Protein AF-A0A2E5XSI2-F1 (afdb_monomer_lite)

Secondary structure (DSSP, 8-state):
--EEEEEETTTTEEEEEEE-SSSEEEEEE-SSEEEEEE---EEE-TTS-EEEEPPPEEEEEETTT--EEEEEEPPTT---EEEEEETTEEEEEETTEEEEEETT-SS--PEEEE-S-EEEEEEEETTEEEEEE-TTSSSEEEEEEEETTS-EEEEEEEEES------

Foldseek 3Di:
DFWDFDADPVVRDGPDIDGHFAAFADWEDQPFWIKTWHQWDFDADPVRDGPFTGWIWIWTAGPPPRDTDDIETDDTPWGKAAWYHDDQKIWTDIQQFIWIDGPPDPYDDTDTQDDDRFDAHWDDDPQWIWTWHQPPQPAFTKIWIAHPNNHTDDIDTGGHPDHDDDD

Radius of gyration: 16.94 Å; chains: 1; bounding box: 46×38×40 Å

pLDDT: mean 95.74, std 2.74, range [80.38, 98.69]

Sequence (167 aa):
GNSISVIDITTNQIVETLTVADNPTNLAFDGSYLWVMSSGNTLYDENWSVIGHTAGALTAINAASFAVEKTFNFIEGEHPSSLIAYAGELYFKNGASIYKQSVDAAALSPLELTSGNYYGQITFYNEHIYATDALDFSQNGLVHKYTVNGDLVDSYQVGIIPGNFAF

Structure (mmCIF, N/CA/C/O backbone):
data_AF-A0A2E5XSI2-F1
#
_entry.id   AF-A0A2E5XSI2-F1
#
loop_
_atom_site.group_PDB
_atom_site.id
_atom_site.type_symbol
_atom_site.label_atom_id
_atom_site.label_alt_id
_atom_site.label_comp_id
_atom_site.label_asym_id
_atom_site.label_entity_id
_atom_site.label_seq_id
_atom_site.pdbx_PDB_ins_code
_atom_site.Cartn_x
_atom_site.Cartn_y
_atom_site.Cartn_z
_atom_site.occupancy
_atom_site.B_iso_or_equiv
_atom_site.auth_seq_id
_atom_site.auth_comp_id
_atom_site.auth_asym_id
_atom_site.auth_atom_id
_atom_site.pdbx_PDB_model_num
ATOM 1 N N . GLY A 1 1 ? 0.776 13.033 10.265 1.00 91.50 1 GLY A N 1
ATOM 2 C CA . GLY A 1 1 ? -0.499 12.731 10.952 1.00 91.50 1 GLY A CA 1
ATOM 3 C C . GLY A 1 1 ? -0.533 11.260 11.300 1.00 91.50 1 GLY A C 1
ATOM 4 O O . GLY A 1 1 ? 0.268 10.525 10.741 1.00 91.50 1 GLY A O 1
ATOM 5 N N . ASN A 1 2 ? -1.405 10.841 12.211 1.00 97.38 2 ASN A N 1
ATOM 6 C CA . ASN A 1 2 ? -1.447 9.469 12.736 1.00 97.38 2 ASN A CA 1
ATOM 7 C C . ASN A 1 2 ? -2.885 9.026 13.068 1.00 97.38 2 ASN A C 1
ATOM 9 O O . ASN A 1 2 ? -3.120 8.305 14.036 1.00 97.38 2 ASN A O 1
ATOM 13 N N . SER A 1 3 ? -3.868 9.508 12.306 1.00 97.50 3 SER A N 1
ATOM 14 C CA . SER A 1 3 ? -5.279 9.256 12.588 1.00 97.50 3 SER A CA 1
ATOM 15 C C . SER A 1 3 ? -6.073 8.861 11.349 1.00 97.50 3 SER A C 1
ATOM 17 O O . SER A 1 3 ? -5.774 9.294 10.237 1.00 97.50 3 SER A O 1
ATOM 19 N N . ILE A 1 4 ? -7.117 8.064 11.575 1.00 97.94 4 ILE A N 1
ATOM 20 C CA . ILE A 1 4 ? -8.171 7.726 10.619 1.00 97.94 4 ILE A CA 1
ATOM 21 C C . ILE A 1 4 ? -9.486 8.280 11.164 1.00 97.94 4 ILE A C 1
ATOM 23 O O . ILE A 1 4 ? -9.836 8.038 12.316 1.00 97.94 4 ILE A O 1
ATOM 27 N N . SER A 1 5 ? -10.209 9.050 10.352 1.00 97.38 5 SER A N 1
ATOM 28 C CA . SER A 1 5 ? -11.523 9.591 10.723 1.00 97.38 5 SER A CA 1
ATOM 29 C C . SER A 1 5 ? -12.635 8.717 10.157 1.00 97.38 5 SER A C 1
ATOM 31 O O . SER A 1 5 ? -12.641 8.426 8.962 1.00 97.38 5 SER A O 1
ATOM 33 N N . VAL A 1 6 ? -13.593 8.344 11.001 1.00 96.69 6 VAL A N 1
ATOM 34 C CA . VAL A 1 6 ? -14.818 7.653 10.591 1.00 96.69 6 VAL A CA 1
ATOM 35 C C . VAL A 1 6 ? -15.912 8.698 10.429 1.00 96.69 6 VAL A C 1
ATOM 37 O O . VAL A 1 6 ? -16.204 9.445 11.363 1.00 96.69 6 VAL A O 1
ATOM 40 N N . ILE A 1 7 ? -16.500 8.769 9.236 1.00 97.31 7 ILE A N 1
ATOM 41 C CA . ILE A 1 7 ? -17.499 9.778 8.874 1.00 97.31 7 ILE A CA 1
ATOM 42 C C . ILE A 1 7 ? -18.837 9.083 8.631 1.00 97.31 7 ILE A C 1
ATOM 44 O O . ILE A 1 7 ? -18.926 8.173 7.808 1.00 97.31 7 ILE A O 1
ATOM 48 N N . ASP A 1 8 ? -19.885 9.540 9.311 1.00 96.81 8 ASP A N 1
ATOM 49 C CA . ASP A 1 8 ? -21.257 9.169 8.969 1.00 96.81 8 ASP A CA 1
ATOM 50 C C . ASP A 1 8 ? -21.690 9.948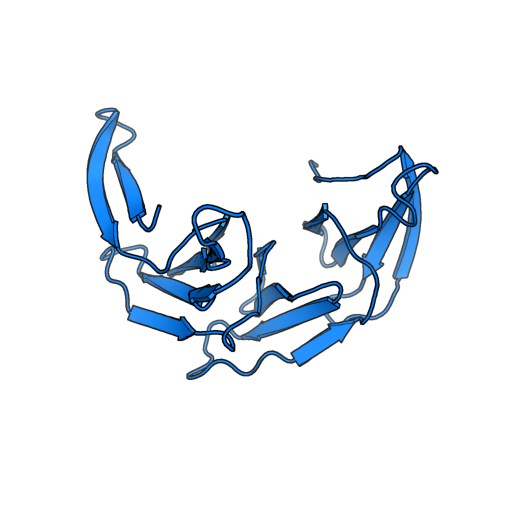 7.723 1.00 96.81 8 ASP A C 1
ATOM 52 O O . ASP A 1 8 ? -21.796 11.173 7.742 1.00 96.81 8 ASP A O 1
ATOM 56 N N . ILE A 1 9 ? -21.959 9.229 6.634 1.00 97.19 9 ILE A N 1
ATOM 57 C CA . ILE A 1 9 ? -22.331 9.805 5.334 1.00 97.19 9 ILE A CA 1
ATOM 58 C C . ILE A 1 9 ? -23.733 10.434 5.310 1.00 97.19 9 ILE A C 1
ATOM 60 O O . ILE A 1 9 ? -24.053 11.187 4.394 1.00 97.19 9 ILE A O 1
ATOM 64 N N . THR A 1 10 ? -24.583 10.132 6.294 1.00 98.06 10 THR A N 1
ATOM 65 C CA . THR A 1 10 ? -25.934 10.703 6.407 1.00 98.06 10 THR A CA 1
ATOM 66 C C . THR A 1 10 ? -25.872 12.097 7.017 1.00 98.06 10 THR A C 1
ATOM 68 O O . THR A 1 10 ? -26.571 13.010 6.577 1.00 98.06 10 THR A O 1
ATOM 71 N N . THR A 1 11 ? -25.030 12.265 8.038 1.00 97.75 11 THR A N 1
ATOM 72 C CA . THR A 1 11 ? -24.890 13.516 8.800 1.00 97.75 11 THR A CA 1
ATOM 73 C C . THR A 1 11 ? -23.665 14.339 8.391 1.00 97.75 11 THR A C 1
ATOM 75 O O . THR A 1 11 ? -23.562 15.515 8.749 1.00 97.75 11 THR A O 1
ATOM 78 N N . ASN A 1 12 ? -22.747 13.748 7.620 1.00 97.12 12 ASN A N 1
ATOM 79 C CA . ASN A 1 12 ? -21.434 14.292 7.268 1.00 97.12 12 ASN A CA 1
ATOM 80 C C . ASN A 1 12 ? -20.613 14.719 8.494 1.00 97.12 12 ASN A C 1
ATOM 82 O O . ASN A 1 12 ? -19.886 15.711 8.445 1.00 97.12 12 ASN A O 1
ATOM 86 N N . GLN A 1 13 ? -20.759 14.001 9.609 1.00 98.12 13 GLN A N 1
ATOM 87 C CA . GLN A 1 13 ? -20.020 14.262 10.842 1.00 98.12 13 GLN A CA 1
ATOM 88 C C . GLN A 1 13 ? -18.997 13.162 11.107 1.00 98.12 13 GLN A C 1
ATOM 90 O O . GLN A 1 13 ? -19.222 11.994 10.787 1.00 98.12 13 GLN A O 1
ATOM 95 N N . ILE A 1 14 ? -17.882 13.544 11.732 1.00 97.69 14 ILE A N 1
ATOM 96 C CA . ILE A 1 14 ? -16.930 12.581 12.281 1.00 97.69 14 ILE A CA 1
ATOM 97 C C . ILE A 1 14 ? -17.585 11.939 13.502 1.00 97.69 14 ILE A C 1
ATOM 99 O O . ILE A 1 14 ? -17.910 12.631 14.467 1.00 97.69 14 ILE A O 1
ATOM 103 N N . VAL A 1 15 ? -17.778 10.626 13.449 1.00 96.75 15 VAL A N 1
ATOM 104 C CA . VAL A 1 15 ? -18.331 9.842 14.562 1.00 96.75 15 VAL A CA 1
ATOM 105 C C . VAL A 1 15 ? -17.238 9.204 15.407 1.00 96.75 15 VAL A C 1
ATOM 107 O O . VAL A 1 15 ? -17.457 8.939 16.584 1.00 96.75 15 VAL A O 1
ATOM 110 N N . GLU A 1 16 ? -16.047 9.012 14.834 1.00 96.75 16 GLU A N 1
ATOM 111 C CA . GLU A 1 16 ? -14.905 8.444 15.538 1.00 96.75 16 GLU A CA 1
ATOM 112 C C . GLU A 1 16 ? -13.577 8.891 14.919 1.00 96.75 16 GLU A C 1
ATOM 114 O O . GLU A 1 16 ? -13.486 9.228 13.736 1.00 96.75 16 GLU A O 1
ATOM 119 N N . THR A 1 17 ? -12.523 8.914 15.729 1.00 97.56 17 THR A N 1
ATOM 120 C CA . THR A 1 17 ? -11.152 9.134 15.270 1.00 97.56 17 THR A CA 1
ATOM 121 C C . THR A 1 17 ? -10.264 8.068 15.885 1.00 97.56 17 THR A C 1
ATOM 123 O O . THR A 1 17 ? -10.130 7.984 17.103 1.00 97.56 17 THR A O 1
ATOM 126 N N . LEU A 1 18 ? -9.666 7.260 15.022 1.00 98.00 18 LEU A N 1
ATOM 127 C CA . LEU A 1 18 ? -8.850 6.110 15.375 1.00 98.00 18 LEU A CA 1
ATOM 128 C C . LEU A 1 18 ? -7.381 6.490 15.253 1.00 98.00 18 LEU A C 1
ATOM 130 O O . LEU A 1 18 ? -6.969 7.053 14.239 1.00 98.00 18 LEU A O 1
ATOM 134 N N . THR A 1 19 ? -6.591 6.177 16.274 1.00 98.19 19 THR A N 1
ATOM 135 C CA . THR A 1 19 ? -5.143 6.406 16.254 1.00 98.19 19 THR A CA 1
ATOM 136 C C . THR A 1 19 ? -4.446 5.231 15.575 1.00 98.19 19 THR A C 1
ATOM 138 O O . THR A 1 19 ? -4.667 4.078 15.940 1.00 98.19 19 THR A O 1
ATOM 141 N N . VAL A 1 20 ? -3.579 5.532 14.613 1.00 98.31 20 VAL A N 1
ATOM 142 C CA . VAL A 1 20 ? -2.743 4.574 13.875 1.00 98.31 20 VAL A CA 1
ATOM 143 C C . VAL A 1 20 ? -1.275 5.006 13.936 1.00 98.31 20 VAL A C 1
ATOM 145 O O . VAL A 1 20 ? -0.940 5.993 14.592 1.00 98.31 20 VAL A O 1
ATOM 148 N N . ALA A 1 21 ? -0.381 4.263 13.282 1.00 98.06 21 ALA A N 1
ATOM 149 C CA . ALA A 1 21 ? 1.017 4.663 13.170 1.00 98.06 21 ALA A CA 1
ATOM 150 C C . ALA A 1 21 ? 1.191 5.902 12.277 1.00 98.06 21 ALA A C 1
ATOM 152 O O . ALA A 1 21 ? 0.317 6.272 11.485 1.00 98.06 21 ALA A O 1
ATOM 153 N N . ASP A 1 22 ? 2.351 6.529 12.402 1.00 98.06 22 ASP A N 1
ATOM 154 C CA . ASP A 1 22 ? 2.692 7.758 11.704 1.00 98.06 22 ASP A CA 1
ATOM 155 C C . ASP A 1 22 ? 2.604 7.644 10.181 1.00 98.06 22 ASP A C 1
ATOM 157 O O . ASP A 1 22 ? 3.078 6.690 9.570 1.00 98.06 22 ASP A O 1
ATOM 161 N N . ASN A 1 23 ? 2.072 8.702 9.573 1.00 97.31 23 ASN A N 1
ATOM 162 C CA . ASN A 1 23 ? 1.980 8.878 8.129 1.00 97.31 23 ASN A CA 1
ATOM 163 C C . ASN A 1 23 ? 1.153 7.774 7.435 1.00 97.31 23 ASN A C 1
ATOM 165 O O . ASN A 1 23 ? 1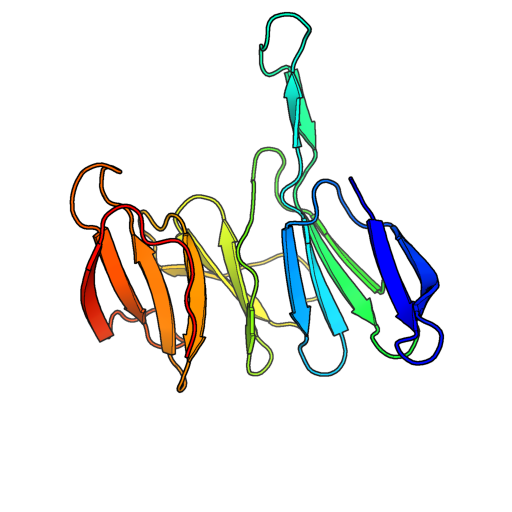.696 7.022 6.624 1.00 97.31 23 ASN A O 1
ATOM 169 N N . PRO A 1 24 ? -0.155 7.643 7.749 1.00 98.00 24 PRO A N 1
ATOM 170 C CA . PRO A 1 24 ? -1.042 6.742 7.020 1.00 98.00 24 PRO A CA 1
ATOM 171 C C . PRO A 1 24 ? -1.158 7.185 5.553 1.00 98.00 24 PRO A C 1
ATOM 173 O O . PRO A 1 24 ? -1.489 8.338 5.274 1.00 98.00 24 PRO A O 1
ATOM 176 N N . THR A 1 25 ? -0.884 6.274 4.619 1.00 95.94 25 THR A N 1
ATOM 177 C CA . THR A 1 25 ? -0.789 6.541 3.172 1.00 95.94 25 THR A CA 1
ATOM 178 C C . THR A 1 25 ? -1.865 5.843 2.350 1.00 95.94 25 THR A C 1
ATOM 180 O O . THR A 1 25 ? -2.343 6.406 1.367 1.00 95.94 25 THR A O 1
ATOM 183 N N . ASN A 1 26 ? -2.267 4.629 2.732 1.00 97.19 26 ASN A N 1
ATOM 184 C CA . ASN A 1 26 ? -3.215 3.823 1.967 1.00 97.19 26 ASN A CA 1
ATOM 185 C C . ASN A 1 26 ? -4.193 3.084 2.883 1.00 97.19 26 ASN A C 1
ATOM 187 O O . ASN A 1 26 ? -3.854 2.699 4.003 1.00 97.19 26 ASN A O 1
ATOM 191 N N . LEU A 1 27 ? -5.393 2.848 2.357 1.00 97.50 27 LEU A N 1
ATOM 192 C CA . LEU A 1 27 ? -6.444 2.057 2.982 1.00 97.50 27 LEU A CA 1
ATOM 193 C C . LEU A 1 27 ? -6.839 0.916 2.046 1.00 97.50 27 LEU A C 1
ATOM 195 O O . LEU A 1 27 ? -6.997 1.140 0.846 1.00 97.50 27 LEU A O 1
ATOM 199 N N . ALA A 1 28 ? -7.045 -0.277 2.592 1.00 97.88 28 ALA A N 1
ATOM 200 C CA . ALA A 1 28 ? -7.571 -1.420 1.858 1.00 97.88 28 ALA A CA 1
ATOM 201 C C . ALA A 1 28 ? -8.585 -2.181 2.711 1.00 97.88 28 ALA A C 1
ATOM 203 O O . ALA A 1 28 ? -8.362 -2.396 3.896 1.00 97.88 28 ALA A O 1
ATOM 204 N N . PHE A 1 29 ? -9.704 -2.592 2.121 1.00 97.62 29 PHE A N 1
ATOM 205 C CA . PHE A 1 29 ? -10.752 -3.328 2.825 1.00 97.62 29 PHE A CA 1
ATOM 206 C C . PHE A 1 29 ? -10.795 -4.771 2.332 1.00 97.62 29 PHE A C 1
ATOM 208 O O . PHE A 1 29 ? -10.915 -5.000 1.131 1.00 97.62 29 PHE A O 1
ATOM 215 N N . ASP A 1 30 ? -10.708 -5.733 3.249 1.00 96.25 30 ASP A N 1
ATOM 216 C CA . ASP A 1 30 ? -10.737 -7.165 2.914 1.00 96.25 30 ASP A CA 1
ATOM 217 C C . ASP A 1 30 ? -12.126 -7.814 3.079 1.00 96.25 30 ASP A C 1
ATOM 219 O O . ASP A 1 30 ? -12.296 -8.997 2.793 1.00 96.25 30 ASP A O 1
ATOM 223 N N . GLY A 1 31 ? -13.125 -7.046 3.531 1.00 96.25 31 GLY A N 1
ATOM 224 C CA . GLY A 1 31 ? -14.467 -7.533 3.864 1.00 96.25 31 GLY A CA 1
ATOM 225 C C . GLY A 1 31 ? -14.766 -7.576 5.367 1.00 96.25 31 GLY A C 1
ATOM 226 O O . GLY A 1 31 ? -15.932 -7.486 5.744 1.00 96.25 31 GLY A O 1
ATOM 227 N N . SER A 1 32 ? -13.742 -7.658 6.219 1.00 96.38 32 SER A N 1
ATOM 228 C CA . SER A 1 32 ? -13.864 -7.689 7.689 1.00 96.38 32 SER A CA 1
ATOM 229 C C . SER A 1 32 ? -13.056 -6.581 8.368 1.00 96.38 32 SER A C 1
ATOM 231 O O . SER A 1 32 ? -13.527 -5.952 9.318 1.00 96.38 32 SER A O 1
ATOM 233 N N . TYR A 1 33 ? -11.863 -6.304 7.852 1.00 98.12 33 TYR A N 1
ATOM 234 C CA . TYR A 1 33 ? -10.924 -5.320 8.360 1.00 98.12 33 TYR A CA 1
ATOM 235 C C . TYR A 1 33 ? -10.645 -4.234 7.327 1.00 98.12 33 TYR A C 1
ATOM 237 O O . TYR A 1 33 ? -10.414 -4.494 6.143 1.00 98.12 33 TYR A O 1
ATOM 245 N N . LEU A 1 34 ? -10.619 -2.994 7.809 1.00 98.25 34 LEU A N 1
ATOM 246 C CA . LEU A 1 34 ? -9.943 -1.898 7.142 1.00 98.25 34 LEU A CA 1
ATOM 247 C C . LEU A 1 34 ? -8.461 -1.966 7.514 1.00 98.25 34 LEU A C 1
ATOM 249 O O . LEU A 1 34 ? -8.073 -1.708 8.653 1.00 98.25 34 LEU A O 1
ATOM 253 N N . TRP A 1 35 ? -7.636 -2.308 6.540 1.00 98.62 35 TRP A N 1
ATOM 254 C CA . TRP A 1 35 ? -6.191 -2.275 6.646 1.00 98.62 35 TRP A CA 1
ATOM 255 C C . TRP A 1 35 ? -5.666 -0.885 6.311 1.00 98.62 35 TRP A C 1
ATOM 257 O O . TRP A 1 35 ? -6.037 -0.291 5.299 1.00 98.62 35 TRP A O 1
ATOM 267 N N . VAL A 1 36 ? -4.779 -0.381 7.159 1.00 98.69 36 VAL A N 1
ATOM 268 C CA . VAL A 1 36 ? -4.144 0.928 7.043 1.00 98.69 36 VAL A CA 1
ATOM 269 C C . VAL A 1 36 ? -2.651 0.718 6.870 1.00 98.69 36 VAL A C 1
ATOM 271 O O . VAL A 1 36 ? -2.011 0.116 7.731 1.00 98.69 36 VAL A O 1
ATOM 274 N N . MET A 1 37 ? -2.096 1.228 5.774 1.00 98.62 37 MET A N 1
ATOM 275 C CA . MET A 1 37 ? -0.652 1.335 5.604 1.00 98.62 37 MET A CA 1
ATOM 276 C C . MET A 1 37 ? -0.185 2.684 6.124 1.00 98.62 37 MET A C 1
ATOM 278 O O . MET A 1 37 ? -0.661 3.719 5.662 1.00 98.62 37 MET A O 1
ATOM 282 N N . SER A 1 38 ? 0.784 2.663 7.022 1.00 98.50 38 SER A N 1
ATOM 283 C CA . SER A 1 38 ? 1.504 3.824 7.523 1.00 98.50 38 SER A CA 1
ATOM 284 C C . SER A 1 38 ? 2.958 3.717 7.095 1.00 98.50 38 SER A C 1
ATOM 286 O O . SER A 1 38 ? 3.606 2.709 7.362 1.00 98.50 38 SER A O 1
ATOM 288 N N . SER A 1 39 ? 3.488 4.738 6.425 1.00 97.56 39 SER A N 1
ATOM 289 C CA . SER A 1 39 ? 4.868 4.698 5.929 1.00 97.56 39 SER A CA 1
ATOM 290 C C . SER A 1 39 ? 5.896 5.090 6.990 1.00 97.56 39 SER A C 1
ATOM 292 O O . SER A 1 39 ? 7.090 4.981 6.733 1.00 97.56 39 SER A O 1
ATOM 294 N N . GLY A 1 40 ? 5.467 5.614 8.142 1.00 97.31 40 GLY A N 1
ATOM 295 C CA . GLY A 1 40 ? 6.367 6.271 9.083 1.00 97.31 40 GLY A CA 1
ATOM 296 C C . GLY A 1 40 ? 6.916 7.594 8.536 1.00 97.31 40 GLY A C 1
ATOM 297 O O . GLY A 1 40 ? 6.572 8.038 7.430 1.00 97.31 40 GLY A O 1
ATOM 298 N N . ASN A 1 41 ? 7.768 8.238 9.330 1.00 95.75 41 ASN A N 1
ATOM 299 C CA . ASN A 1 41 ? 8.395 9.519 9.014 1.00 95.75 41 ASN A CA 1
ATOM 300 C C . ASN A 1 41 ? 9.918 9.413 9.048 1.00 95.75 41 ASN A C 1
ATOM 302 O O . ASN A 1 41 ? 10.478 8.737 9.907 1.00 95.75 41 ASN A O 1
ATOM 306 N N . THR A 1 42 ? 10.586 10.176 8.188 1.00 95.56 42 THR A N 1
ATOM 307 C CA . THR A 1 42 ? 11.986 10.552 8.402 1.00 95.56 42 THR A CA 1
ATOM 308 C C . THR A 1 42 ? 12.024 11.780 9.302 1.00 95.56 42 THR A C 1
ATOM 310 O O . THR A 1 42 ? 11.328 12.765 9.046 1.00 95.56 42 THR A O 1
ATOM 313 N N . LEU A 1 43 ? 12.815 11.721 10.368 1.00 95.12 43 LEU A N 1
ATOM 314 C CA . LEU A 1 43 ? 12.983 12.809 11.323 1.00 95.12 43 LEU A CA 1
ATOM 315 C C . LEU A 1 43 ? 14.217 13.623 10.945 1.00 95.12 43 LEU A C 1
ATOM 317 O O . LEU A 1 43 ? 15.286 13.059 10.705 1.00 95.12 43 LEU A O 1
ATOM 321 N N . TYR A 1 44 ? 14.066 14.944 10.923 1.00 96.38 44 TYR A N 1
ATOM 322 C CA . TYR A 1 44 ? 15.120 15.880 10.543 1.00 96.38 44 TYR A CA 1
ATOM 323 C C . TYR A 1 44 ? 15.429 16.853 11.679 1.00 96.38 44 TYR A C 1
ATOM 325 O O . TYR A 1 44 ? 14.528 17.245 12.424 1.00 96.38 44 TYR A O 1
ATOM 333 N N . ASP A 1 45 ? 16.693 17.257 11.792 1.00 96.75 45 ASP A N 1
ATOM 334 C CA . ASP A 1 45 ? 17.076 18.419 12.593 1.00 96.75 45 ASP A CA 1
ATOM 335 C C . ASP A 1 45 ? 16.820 19.743 11.846 1.00 96.75 45 ASP A C 1
ATOM 337 O O . ASP A 1 45 ? 16.344 19.775 10.708 1.00 96.75 45 ASP A O 1
ATOM 341 N N . GLU A 1 46 ? 17.163 20.863 12.484 1.00 96.88 46 GLU A N 1
ATOM 342 C CA . GLU A 1 46 ? 17.015 22.212 11.917 1.00 96.88 46 GLU A CA 1
ATOM 343 C C . GLU A 1 46 ? 17.837 22.436 10.632 1.00 96.88 46 GLU A C 1
ATOM 345 O O . GLU A 1 46 ? 17.539 23.344 9.856 1.00 96.88 46 GLU A O 1
ATOM 350 N N . ASN A 1 47 ? 18.849 21.599 10.381 1.00 96.88 47 ASN A N 1
ATOM 351 C CA . ASN A 1 47 ? 19.723 21.659 9.211 1.00 96.88 47 ASN A CA 1
ATOM 352 C C . ASN A 1 47 ? 19.337 20.637 8.130 1.00 96.88 47 ASN A C 1
ATOM 354 O O . ASN A 1 47 ? 20.124 20.413 7.209 1.00 96.88 47 ASN A O 1
ATOM 358 N N . TRP A 1 48 ? 18.156 20.013 8.228 1.00 93.69 48 TRP A N 1
ATOM 359 C CA . TRP A 1 48 ? 17.691 18.959 7.317 1.00 93.69 48 TRP A CA 1
ATOM 360 C C . TRP A 1 48 ? 18.568 17.700 7.302 1.00 93.69 48 TRP A C 1
ATOM 362 O O . TRP A 1 48 ? 18.545 16.929 6.340 1.00 93.69 48 TRP A O 1
ATOM 372 N N . SER A 1 49 ? 19.316 17.449 8.376 1.00 97.00 49 SER A N 1
ATOM 373 C CA . 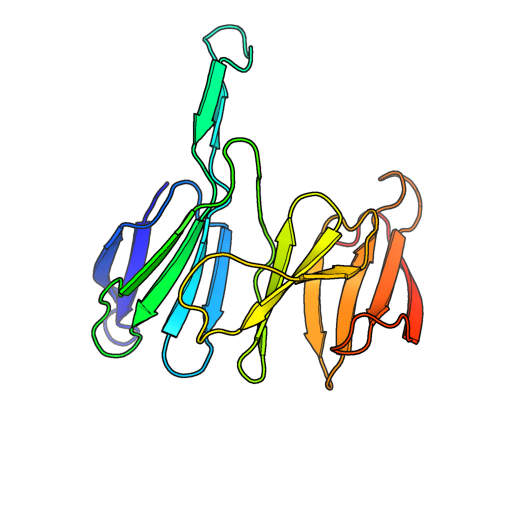SER A 1 49 ? 20.025 16.183 8.556 1.00 97.00 49 SER A CA 1
ATOM 374 C C . SER A 1 49 ? 19.079 15.141 9.137 1.00 97.00 49 SER A C 1
ATOM 376 O O . SER A 1 49 ? 18.332 15.431 10.070 1.00 97.00 49 SER A O 1
ATOM 378 N N . VAL A 1 50 ? 19.109 13.922 8.593 1.00 96.31 50 VAL A N 1
ATOM 379 C CA . VAL A 1 50 ? 18.319 12.803 9.123 1.00 96.31 50 VAL A CA 1
ATOM 380 C C . VAL A 1 50 ? 18.855 12.423 10.501 1.00 96.31 50 VAL A C 1
ATOM 382 O O . VAL A 1 50 ? 20.030 12.084 10.636 1.00 96.31 50 VAL A O 1
ATOM 38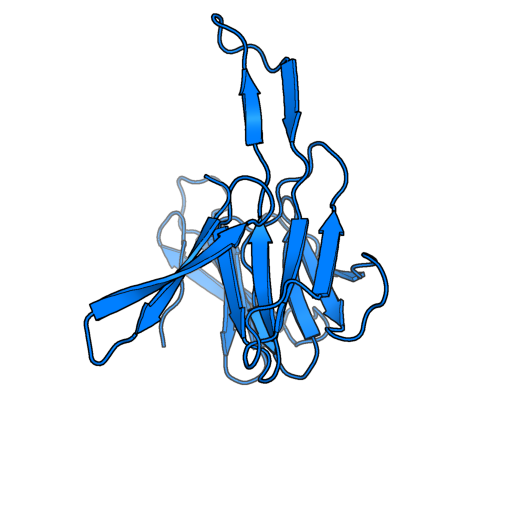5 N N . ILE A 1 51 ? 17.988 12.467 11.510 1.00 96.50 51 ILE A N 1
ATOM 386 C CA . ILE A 1 51 ? 18.317 12.143 12.908 1.00 96.50 51 ILE A CA 1
ATOM 387 C C . ILE A 1 51 ? 17.614 10.884 13.423 1.00 96.50 51 ILE A C 1
ATOM 389 O O . ILE A 1 51 ? 17.900 10.434 14.530 1.00 96.50 51 ILE A O 1
ATOM 393 N N . GLY A 1 52 ? 16.702 10.311 12.640 1.00 95.62 52 GLY A N 1
ATOM 394 C CA . GLY A 1 52 ? 16.002 9.078 12.983 1.00 95.62 52 GLY A CA 1
ATOM 395 C C . GLY A 1 52 ? 14.799 8.837 12.085 1.00 95.62 52 GLY A C 1
ATOM 396 O O . GLY A 1 52 ? 14.521 9.629 11.181 1.00 95.62 52 GLY A O 1
ATOM 397 N N . HIS A 1 53 ? 14.072 7.757 12.354 1.00 95.88 53 HIS A N 1
ATOM 398 C CA . HIS A 1 53 ? 12.834 7.440 11.655 1.00 95.88 53 HIS A CA 1
ATOM 399 C C . HIS A 1 53 ? 11.761 7.007 12.656 1.00 95.88 53 HIS A C 1
ATOM 401 O O . HIS A 1 53 ? 12.055 6.495 13.732 1.00 95.88 53 HIS A O 1
ATOM 407 N N . THR A 1 54 ? 10.494 7.189 12.301 1.00 96.38 54 THR A N 1
ATOM 408 C CA . THR A 1 54 ? 9.416 6.413 12.920 1.00 96.38 54 THR A CA 1
ATOM 409 C C . THR A 1 54 ? 9.105 5.222 12.026 1.00 96.38 54 THR A C 1
ATOM 411 O O . THR A 1 54 ? 9.149 5.335 10.801 1.00 96.38 54 THR A O 1
ATOM 414 N N . ALA A 1 55 ? 8.855 4.060 12.629 1.00 96.75 55 ALA A N 1
ATOM 415 C CA . ALA A 1 55 ? 8.595 2.840 11.875 1.00 96.75 55 ALA A CA 1
ATOM 416 C C . ALA A 1 55 ? 7.282 2.950 11.085 1.00 96.75 55 ALA A C 1
ATOM 418 O O . ALA A 1 55 ? 6.275 3.446 11.600 1.00 96.75 55 ALA A O 1
ATOM 419 N N . GLY A 1 56 ? 7.287 2.441 9.851 1.00 97.88 56 GLY A N 1
ATOM 420 C CA . GLY A 1 56 ? 6.051 2.150 9.136 1.00 97.88 56 GLY A CA 1
ATOM 421 C C . GLY A 1 56 ? 5.258 1.040 9.827 1.00 97.88 56 GLY A C 1
ATOM 422 O O . GLY A 1 56 ? 5.804 0.254 10.606 1.00 97.88 56 GLY A O 1
ATOM 423 N N . ALA A 1 57 ? 3.963 0.947 9.539 1.00 98.38 57 ALA A N 1
ATOM 424 C CA . ALA A 1 57 ? 3.121 -0.110 10.078 1.00 98.38 57 ALA A CA 1
ATOM 425 C C . ALA A 1 57 ? 1.980 -0.496 9.138 1.00 98.38 57 ALA A C 1
ATOM 427 O O . ALA A 1 57 ? 1.486 0.316 8.361 1.00 98.38 57 ALA A O 1
ATOM 428 N N . LEU A 1 58 ? 1.524 -1.735 9.278 1.00 98.50 58 LEU A N 1
ATOM 429 C CA . LEU A 1 58 ? 0.273 -2.227 8.726 1.00 98.50 58 LEU A CA 1
ATOM 430 C C . LEU A 1 58 ? -0.701 -2.477 9.886 1.00 98.50 58 LEU A C 1
ATOM 432 O O . LEU A 1 58 ? -0.477 -3.360 10.716 1.00 98.50 58 LEU A O 1
ATOM 436 N N . THR A 1 59 ? -1.769 -1.687 9.962 1.00 98.69 59 THR A N 1
ATOM 437 C CA . THR A 1 59 ? -2.758 -1.738 11.048 1.00 98.69 59 THR A CA 1
ATOM 438 C C . THR A 1 59 ? -4.081 -2.304 10.544 1.00 98.69 59 THR A C 1
ATOM 440 O O . THR A 1 59 ? -4.598 -1.835 9.537 1.00 98.69 59 THR A O 1
ATOM 443 N N . ALA A 1 60 ? -4.651 -3.282 11.250 1.00 98.56 60 ALA A N 1
ATOM 444 C CA . ALA A 1 60 ? -5.983 -3.817 10.981 1.00 98.56 60 ALA A CA 1
ATOM 445 C C . ALA A 1 60 ? -7.002 -3.206 11.945 1.00 98.56 60 ALA A C 1
ATOM 447 O O . ALA A 1 60 ? -6.879 -3.338 13.167 1.00 98.56 60 ALA A O 1
ATOM 448 N N . ILE A 1 61 ? -8.021 -2.568 11.381 1.00 98.62 61 ILE A N 1
ATOM 449 C CA . ILE A 1 61 ? -9.147 -1.988 12.106 1.00 98.62 61 ILE A CA 1
ATOM 450 C C . ILE A 1 61 ? -10.382 -2.816 11.783 1.00 98.62 61 ILE A C 1
ATOM 452 O O . ILE A 1 61 ? -10.741 -2.965 10.617 1.00 98.62 61 ILE A O 1
ATOM 456 N N . ASN A 1 62 ? -11.043 -3.355 12.799 1.00 98.06 62 ASN A N 1
ATOM 457 C CA . ASN A 1 62 ? -12.293 -4.078 12.616 1.00 98.06 62 ASN A CA 1
ATOM 458 C C . ASN A 1 62 ? -13.363 -3.131 12.057 1.00 98.06 62 ASN A C 1
ATOM 460 O O . ASN A 1 62 ? -13.663 -2.102 12.660 1.00 98.06 62 ASN A O 1
ATOM 464 N N . ALA A 1 63 ? -13.949 -3.464 10.909 1.00 95.25 63 ALA A N 1
ATOM 465 C CA . ALA A 1 63 ? -14.867 -2.555 10.227 1.00 95.25 63 ALA A CA 1
ATOM 466 C C . ALA A 1 63 ? -16.239 -2.429 10.913 1.00 95.25 63 ALA A C 1
ATOM 468 O O . ALA A 1 63 ? -16.970 -1.483 10.631 1.00 95.25 63 ALA A O 1
ATOM 469 N N . ALA A 1 64 ? -16.599 -3.365 11.797 1.00 96.12 64 ALA A N 1
ATOM 470 C CA . ALA A 1 64 ? -17.864 -3.340 12.525 1.00 96.12 64 ALA A CA 1
ATOM 471 C C . ALA A 1 64 ? -17.752 -2.631 13.881 1.00 96.12 64 ALA A C 1
ATOM 473 O O . ALA A 1 64 ? -18.691 -1.953 14.293 1.00 96.12 64 ALA A O 1
ATOM 474 N N . SER A 1 65 ? -16.633 -2.809 14.588 1.00 97.19 65 SER A N 1
ATOM 475 C CA . SER A 1 65 ? -16.426 -2.246 15.931 1.00 97.19 65 SER A CA 1
ATOM 476 C C . SER A 1 65 ? -15.516 -1.021 15.965 1.00 97.19 65 SER A C 1
ATOM 478 O O . SER A 1 65 ? -15.397 -0.407 17.020 1.00 97.19 65 SER A O 1
ATOM 480 N N . PHE A 1 66 ? -14.841 -0.709 14.855 1.00 96.38 66 PHE A N 1
ATOM 481 C CA . PHE A 1 66 ? -13.802 0.320 14.744 1.00 96.38 66 PHE A CA 1
ATOM 482 C C . PHE A 1 66 ? -12.603 0.125 15.688 1.00 96.38 66 PHE A C 1
ATOM 484 O O . PHE A 1 66 ? -11.748 0.998 15.819 1.00 96.38 66 PHE A O 1
ATOM 491 N N . ALA A 1 67 ? -12.464 -1.060 16.286 1.00 97.44 67 ALA A N 1
ATOM 492 C CA . ALA A 1 67 ? -11.329 -1.390 17.133 1.00 97.44 67 ALA A CA 1
ATOM 493 C C . ALA A 1 67 ? -10.068 -1.680 16.303 1.00 97.44 67 ALA A C 1
ATOM 495 O O . ALA A 1 67 ? -10.103 -2.444 15.337 1.00 97.44 67 ALA A O 1
ATOM 496 N N . VAL A 1 68 ? -8.932 -1.124 16.726 1.00 98.06 68 VAL A N 1
ATOM 497 C CA . VAL A 1 68 ? -7.607 -1.538 16.245 1.00 98.06 68 VAL A CA 1
ATOM 498 C C . VAL A 1 68 ? -7.279 -2.902 16.853 1.00 98.06 68 VAL A C 1
ATOM 500 O O . VAL A 1 68 ? -7.087 -3.007 18.064 1.00 98.06 68 VAL A O 1
ATOM 503 N N . GLU A 1 69 ? -7.212 -3.946 16.028 1.00 97.75 69 GLU A N 1
ATOM 504 C CA . GLU A 1 69 ? -6.995 -5.324 16.498 1.00 97.75 69 GLU A CA 1
ATOM 505 C C . GLU A 1 69 ? -5.569 -5.827 16.259 1.00 97.75 69 GLU A C 1
ATOM 507 O O . GLU A 1 69 ? -5.054 -6.630 17.038 1.00 97.75 69 GLU A O 1
ATOM 512 N N . LYS A 1 70 ? -4.913 -5.355 15.194 1.00 97.06 70 LYS A N 1
ATOM 513 C CA . LYS A 1 70 ? -3.536 -5.735 14.855 1.00 97.06 70 LYS A CA 1
ATOM 514 C C . LYS A 1 70 ? -2.749 -4.505 14.427 1.00 97.06 70 LYS A C 1
ATOM 516 O O . LYS A 1 70 ? -3.262 -3.682 13.675 1.00 97.06 70 LYS A O 1
ATOM 521 N N . THR A 1 71 ? -1.486 -4.437 14.832 1.00 98.25 71 THR A N 1
ATOM 522 C CA . THR A 1 71 ? -0.508 -3.491 14.285 1.00 98.25 71 THR A CA 1
ATOM 523 C C . THR A 1 71 ? 0.801 -4.225 14.060 1.00 98.25 71 THR A C 1
ATOM 525 O O . THR A 1 71 ? 1.407 -4.744 14.998 1.00 98.25 71 THR A O 1
ATOM 528 N N . PHE A 1 72 ? 1.226 -4.270 12.806 1.00 98.31 72 PHE A N 1
ATOM 529 C CA . PHE A 1 72 ? 2.466 -4.888 12.372 1.00 98.31 72 PHE A CA 1
ATOM 530 C C . PHE A 1 72 ? 3.469 -3.801 12.014 1.00 98.31 72 PHE A C 1
ATOM 532 O O . PHE A 1 72 ? 3.325 -3.154 10.981 1.00 98.31 72 PHE A O 1
ATOM 539 N N . ASN A 1 73 ? 4.466 -3.588 12.869 1.00 98.12 73 ASN A N 1
ATOM 540 C CA . ASN A 1 73 ? 5.505 -2.596 12.612 1.00 98.12 73 ASN A CA 1
ATOM 541 C C . ASN A 1 73 ? 6.553 -3.164 11.656 1.00 98.12 73 ASN A C 1
ATOM 543 O O . ASN A 1 73 ? 7.039 -4.279 11.861 1.00 98.12 73 ASN A O 1
ATOM 547 N N . PHE A 1 74 ? 6.902 -2.375 10.649 1.00 97.88 74 PHE A N 1
ATOM 548 C CA . PHE A 1 74 ? 8.049 -2.609 9.782 1.00 97.88 74 PHE A CA 1
ATOM 549 C C . PHE A 1 74 ? 9.350 -2.281 10.517 1.00 97.88 74 PHE A C 1
ATOM 551 O O . PHE A 1 74 ? 9.341 -1.734 11.626 1.00 97.88 74 PHE A O 1
ATOM 558 N N . ILE A 1 75 ? 10.479 -2.634 9.908 1.00 95.38 75 ILE A N 1
ATOM 559 C CA . ILE A 1 75 ? 11.786 -2.276 10.453 1.00 95.38 75 ILE A CA 1
ATOM 560 C C . ILE A 1 75 ? 11.949 -0.751 10.361 1.00 95.38 75 ILE A C 1
ATOM 562 O O . ILE A 1 75 ? 11.484 -0.107 9.421 1.00 95.38 75 ILE A O 1
ATOM 566 N N . GLU A 1 76 ? 12.592 -0.143 11.357 1.00 92.44 76 GLU A N 1
ATOM 567 C CA . GLU A 1 76 ? 12.869 1.293 11.336 1.00 92.44 76 GLU A CA 1
ATOM 568 C C . GLU A 1 76 ? 13.707 1.673 10.099 1.00 92.44 76 GLU A C 1
ATOM 570 O O . GLU A 1 76 ? 14.700 1.017 9.783 1.00 92.44 76 GLU A O 1
ATOM 575 N N . GLY A 1 77 ? 13.288 2.728 9.394 1.00 90.50 77 GLY A N 1
ATOM 576 C CA . GLY A 1 77 ? 13.872 3.155 8.116 1.00 90.50 77 GLY A CA 1
ATOM 577 C C . GLY A 1 77 ? 13.192 2.559 6.878 1.00 90.50 77 GLY A C 1
ATOM 578 O O . GLY A 1 77 ? 13.435 3.028 5.767 1.00 90.50 77 GLY A O 1
ATOM 579 N N . GLU A 1 78 ? 12.307 1.573 7.045 1.00 95.12 78 GLU A N 1
ATOM 580 C CA . GLU A 1 78 ? 11.431 1.110 5.969 1.00 9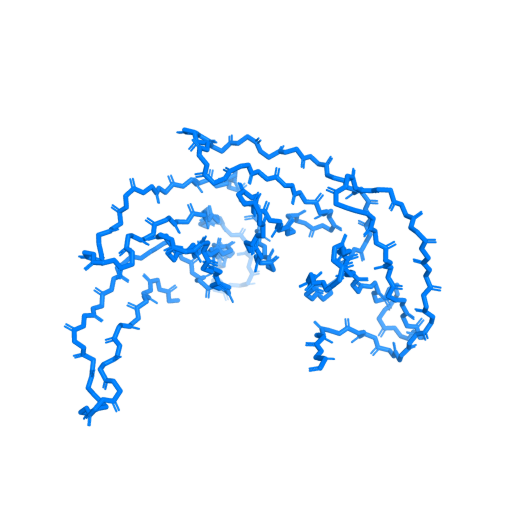5.12 78 GLU A CA 1
ATOM 581 C C . GLU A 1 78 ? 10.214 2.027 5.821 1.00 95.12 78 GLU A C 1
ATOM 583 O O . GLU A 1 78 ? 9.568 2.412 6.799 1.00 95.12 78 GLU A O 1
ATOM 588 N N . HIS A 1 79 ? 9.879 2.338 4.569 1.00 95.12 79 HIS A N 1
ATOM 589 C CA . HIS A 1 79 ? 8.782 3.232 4.210 1.00 95.12 79 HIS A CA 1
ATOM 590 C C . HIS A 1 79 ? 7.816 2.516 3.257 1.00 95.12 79 HIS A C 1
ATOM 592 O O . HIS A 1 79 ? 7.841 2.755 2.043 1.00 95.12 79 HIS A O 1
ATOM 598 N N . PRO A 1 80 ? 6.991 1.590 3.777 1.00 97.00 80 PRO A N 1
ATOM 599 C CA . PRO A 1 80 ? 6.059 0.831 2.961 1.00 97.00 80 PRO A CA 1
ATOM 600 C C . PRO A 1 80 ? 4.944 1.728 2.412 1.00 97.00 80 PRO A C 1
ATOM 602 O O . PRO A 1 80 ? 4.617 2.781 2.964 1.00 97.00 80 PRO A O 1
ATOM 605 N N . SER A 1 81 ? 4.359 1.317 1.292 1.00 96.31 81 SER A N 1
ATOM 606 C CA . SER A 1 81 ? 3.329 2.084 0.592 1.00 96.31 81 SER A CA 1
ATOM 607 C C . SER A 1 81 ? 2.471 1.196 -0.304 1.00 96.31 81 SER A C 1
ATOM 609 O O . SER A 1 81 ? 2.765 0.023 -0.518 1.00 96.31 81 SER A O 1
ATOM 611 N N . SER A 1 82 ? 1.417 1.782 -0.867 1.00 95.94 82 SER A N 1
ATOM 612 C CA . SER A 1 82 ? 0.609 1.189 -1.928 1.00 95.94 82 SER A CA 1
ATOM 613 C C . SER A 1 82 ? -0.026 -0.150 -1.570 1.00 95.94 82 SER A C 1
ATOM 615 O O . SER A 1 82 ? 0.277 -1.191 -2.140 1.00 95.94 82 SER A O 1
ATOM 617 N N . LEU A 1 83 ? -0.911 -0.104 -0.582 1.00 97.62 83 LEU A N 1
ATOM 618 C CA . LEU A 1 83 ? -1.601 -1.271 -0.055 1.00 97.62 83 LEU A CA 1
ATOM 619 C C . LEU A 1 83 ? -2.852 -1.628 -0.865 1.00 97.62 83 LEU A C 1
ATOM 621 O O . LEU A 1 83 ? -3.675 -0.765 -1.171 1.00 97.62 83 LEU A O 1
ATOM 625 N N . ILE A 1 84 ? -3.027 -2.924 -1.110 1.00 96.69 84 ILE A N 1
ATOM 626 C CA . ILE A 1 84 ? -4.217 -3.543 -1.696 1.00 96.69 84 ILE A CA 1
ATOM 627 C C . ILE A 1 84 ? -4.584 -4.772 -0.867 1.00 96.69 84 ILE A C 1
ATOM 629 O O . ILE A 1 84 ? -3.699 -5.511 -0.447 1.00 96.69 84 ILE A O 1
ATOM 633 N N . ALA A 1 85 ? -5.879 -5.031 -0.698 1.00 96.75 85 ALA A N 1
ATOM 634 C CA . ALA A 1 85 ? -6.398 -6.289 -0.175 1.00 96.75 85 ALA A CA 1
ATOM 635 C C . ALA A 1 85 ? -7.154 -7.028 -1.285 1.00 96.75 85 ALA A C 1
ATOM 637 O O . ALA A 1 85 ? -8.025 -6.448 -1.935 1.00 96.75 85 ALA A O 1
ATOM 638 N N . TYR A 1 86 ? -6.820 -8.295 -1.516 1.00 94.75 86 TYR A N 1
ATOM 639 C CA . TYR A 1 86 ? -7.511 -9.138 -2.485 1.00 94.75 86 TYR A CA 1
ATOM 640 C C . TYR A 1 86 ? -7.415 -10.617 -2.104 1.00 94.75 86 TYR A C 1
ATOM 642 O O . TYR A 1 86 ? -6.327 -11.129 -1.859 1.00 94.75 86 TYR A O 1
ATOM 650 N N . ALA A 1 87 ? -8.558 -11.311 -2.102 1.00 93.38 87 ALA A N 1
ATOM 651 C CA . ALA A 1 87 ? -8.657 -12.760 -1.892 1.00 93.38 87 ALA A CA 1
ATOM 652 C C . ALA A 1 87 ? -7.895 -13.294 -0.656 1.00 93.38 87 ALA A C 1
ATOM 654 O O . ALA A 1 87 ? -7.242 -14.331 -0.729 1.00 93.38 87 ALA A O 1
ATOM 655 N N . GLY A 1 88 ? -7.983 -12.589 0.480 1.00 95.62 88 GLY A N 1
ATOM 656 C CA . GLY A 1 88 ? -7.317 -12.980 1.734 1.00 95.62 88 GLY A CA 1
ATOM 657 C C . GLY A 1 88 ? -5.825 -12.631 1.803 1.00 95.62 88 GLY A C 1
ATOM 658 O O . GLY A 1 88 ? -5.152 -12.969 2.775 1.00 95.62 88 GLY A O 1
ATOM 659 N N . GLU A 1 89 ? -5.308 -11.923 0.803 1.00 96.88 89 GLU A N 1
ATOM 660 C CA . GLU A 1 89 ? -3.926 -11.462 0.740 1.00 96.88 89 GLU A CA 1
ATOM 661 C C . GLU A 1 89 ? -3.870 -9.934 0.721 1.00 96.88 89 GLU A C 1
ATOM 663 O O . GLU A 1 89 ? -4.720 -9.251 0.143 1.00 96.88 89 GLU A O 1
ATOM 668 N N . LEU A 1 90 ? -2.826 -9.401 1.337 1.00 97.81 90 LEU A N 1
ATOM 669 C CA . LEU A 1 90 ? -2.423 -8.009 1.274 1.00 97.81 90 LEU A CA 1
ATOM 670 C C . LEU A 1 90 ? -1.220 -7.913 0.354 1.00 97.81 90 LEU A C 1
ATOM 672 O O . LEU A 1 90 ? -0.226 -8.600 0.568 1.00 97.81 90 LEU 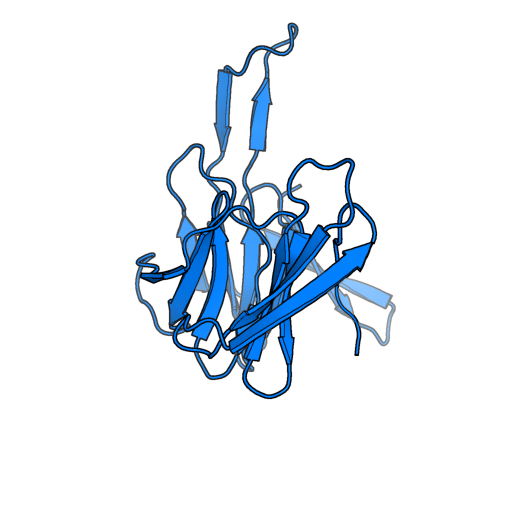A O 1
ATOM 676 N N . TYR A 1 91 ? -1.300 -7.036 -0.635 1.00 97.19 91 TYR A N 1
ATOM 677 C CA . TYR A 1 91 ? -0.205 -6.714 -1.539 1.00 97.19 91 TYR A CA 1
ATOM 678 C C . TYR A 1 91 ? 0.231 -5.289 -1.261 1.00 97.19 91 TYR A C 1
ATOM 680 O O . TYR A 1 91 ? -0.609 -4.397 -1.136 1.00 97.19 91 TYR A O 1
ATOM 688 N N . PHE A 1 92 ? 1.531 -5.068 -1.148 1.00 97.44 92 PHE A N 1
ATOM 689 C CA . PHE A 1 92 ? 2.062 -3.740 -0.887 1.00 97.44 92 PHE A CA 1
ATOM 690 C C . PHE A 1 92 ? 3.486 -3.599 -1.393 1.00 97.44 92 PHE A C 1
ATOM 692 O O . PHE A 1 92 ? 4.160 -4.578 -1.711 1.00 97.44 92 PHE A O 1
ATOM 699 N N . LYS A 1 93 ? 3.959 -2.361 -1.446 1.00 96.50 93 LYS A N 1
ATOM 700 C CA . LYS A 1 93 ? 5.356 -2.058 -1.711 1.00 96.50 93 LYS A CA 1
ATOM 701 C C . LYS A 1 93 ? 6.111 -1.807 -0.422 1.00 96.50 93 LYS A C 1
ATOM 703 O O . LYS A 1 93 ? 5.602 -1.153 0.486 1.00 96.50 93 LYS A O 1
ATOM 708 N N . ASN A 1 94 ? 7.357 -2.248 -0.395 1.00 95.00 94 ASN A N 1
ATOM 709 C CA . ASN A 1 94 ? 8.343 -1.785 0.568 1.00 95.00 94 ASN A CA 1
ATOM 710 C C . ASN A 1 94 ? 9.655 -1.533 -0.181 1.00 95.00 94 ASN A C 1
ATOM 712 O O . ASN A 1 94 ? 10.128 -2.387 -0.932 1.00 95.00 94 ASN A O 1
ATOM 716 N N . GLY A 1 95 ? 10.182 -0.314 -0.073 1.00 90.56 95 GLY A N 1
ATOM 717 C CA . GLY A 1 95 ? 11.174 0.176 -1.025 1.00 90.56 95 GLY A CA 1
ATOM 718 C C . GLY A 1 95 ? 10.642 0.106 -2.461 1.00 90.56 95 GLY A C 1
ATOM 719 O O . GLY A 1 95 ? 9.542 0.580 -2.755 1.00 90.56 95 GLY A O 1
ATOM 720 N N . ALA A 1 96 ? 11.426 -0.495 -3.353 1.00 89.75 96 ALA A N 1
ATOM 721 C CA . ALA A 1 96 ? 11.093 -0.594 -4.769 1.00 89.75 96 ALA A CA 1
ATOM 722 C C . ALA A 1 96 ? 10.498 -1.955 -5.181 1.00 89.75 96 ALA A C 1
ATOM 724 O O . ALA A 1 96 ? 10.107 -2.116 -6.335 1.00 89.75 96 ALA A O 1
ATOM 725 N N . SER A 1 97 ? 10.381 -2.900 -4.241 1.00 94.69 97 SER A N 1
ATOM 726 C CA . SER A 1 97 ? 9.858 -4.254 -4.461 1.00 94.69 97 SER A CA 1
ATOM 727 C C . SER A 1 97 ? 8.389 -4.378 -4.047 1.00 94.69 97 SER A C 1
ATOM 729 O O . SER A 1 97 ? 7.870 -3.572 -3.267 1.00 94.69 97 SER A O 1
ATOM 731 N N . ILE A 1 98 ? 7.720 -5.411 -4.563 1.00 96.50 98 ILE A N 1
ATOM 732 C CA . ILE A 1 98 ? 6.341 -5.762 -4.198 1.00 96.50 98 ILE A CA 1
ATOM 733 C C . ILE A 1 98 ? 6.375 -6.987 -3.297 1.00 96.50 98 ILE A C 1
ATOM 735 O O . ILE A 1 98 ? 7.044 -7.977 -3.592 1.00 96.50 98 ILE A O 1
ATOM 739 N N . TYR A 1 99 ? 5.600 -6.923 -2.227 1.00 97.12 99 TYR A N 1
ATOM 740 C CA . TYR A 1 99 ? 5.456 -7.957 -1.223 1.00 97.12 99 TYR A CA 1
ATOM 741 C C . TYR A 1 99 ? 4.001 -8.394 -1.115 1.00 97.12 99 TYR A C 1
ATOM 743 O O . TYR A 1 99 ? 3.083 -7.644 -1.464 1.00 97.12 99 TYR A O 1
ATOM 751 N N . LYS A 1 100 ? 3.799 -9.601 -0.588 1.00 96.88 100 LYS A N 1
ATOM 752 C CA . LYS A 1 100 ? 2.484 -10.072 -0.163 1.00 96.88 100 LYS A CA 1
ATOM 753 C C . LYS A 1 100 ? 2.494 -10.695 1.224 1.00 96.88 100 LYS A C 1
ATOM 755 O O . LYS A 1 100 ? 3.500 -11.262 1.651 1.00 96.88 100 LYS A O 1
ATOM 760 N N . GLN A 1 101 ? 1.361 -10.611 1.907 1.00 97.12 101 GLN A N 1
ATOM 761 C CA . GLN A 1 101 ? 1.125 -11.261 3.189 1.00 97.12 101 GLN A CA 1
ATOM 762 C C . GLN A 1 101 ? -0.356 -11.603 3.361 1.00 97.12 101 GLN A C 1
ATOM 764 O O . GLN A 1 101 ? -1.214 -10.776 3.074 1.00 97.12 101 GLN A O 1
ATOM 769 N N . SER A 1 102 ? -0.656 -12.761 3.949 1.00 97.38 102 SER A N 1
ATOM 770 C CA . SER A 1 102 ? -2.025 -13.123 4.326 1.00 97.38 102 SER A CA 1
ATOM 771 C C . SER A 1 102 ? -2.628 -12.155 5.358 1.00 97.38 102 SER A C 1
ATOM 773 O O . SER A 1 102 ? -1.956 -11.741 6.311 1.00 97.38 102 SER A O 1
ATOM 775 N N . VAL A 1 103 ? -3.923 -11.854 5.223 1.00 97.38 103 VAL A N 1
ATOM 776 C CA . VAL A 1 103 ? -4.706 -11.076 6.212 1.00 97.38 103 VAL A CA 1
ATOM 777 C C . VAL A 1 103 ? -4.787 -11.775 7.581 1.00 97.38 103 VAL A C 1
ATOM 779 O O . VAL A 1 103 ? -4.886 -11.132 8.634 1.00 97.38 103 VAL A O 1
ATOM 782 N N . ASP A 1 104 ? -4.661 -13.102 7.587 1.00 96.44 104 ASP A N 1
ATOM 783 C CA . ASP A 1 104 ? -4.731 -13.936 8.787 1.00 96.44 104 ASP A CA 1
ATOM 784 C C . ASP A 1 104 ? -3.387 -14.065 9.509 1.00 96.44 104 ASP A C 1
ATOM 786 O O . ASP A 1 104 ? -3.317 -14.672 10.581 1.00 96.44 104 ASP A O 1
ATOM 790 N N . ALA A 1 105 ? -2.317 -13.468 8.973 1.00 96.75 105 ALA A N 1
ATOM 791 C CA . ALA A 1 105 ? -1.008 -13.499 9.608 1.00 96.75 105 ALA A CA 1
ATOM 792 C C . ALA A 1 105 ? -1.086 -13.007 11.066 1.00 96.75 105 ALA A C 1
ATOM 794 O O . ALA A 1 105 ? -1.820 -12.069 11.404 1.00 96.75 105 ALA A O 1
ATOM 795 N N . ALA A 1 106 ? -0.327 -13.668 11.942 1.00 95.75 106 ALA A N 1
ATOM 796 C CA . ALA A 1 106 ? -0.218 -13.314 13.359 1.00 95.75 106 ALA A CA 1
ATOM 797 C C . ALA A 1 106 ? 0.930 -12.327 13.637 1.00 95.75 106 ALA A C 1
ATOM 799 O O . ALA A 1 106 ? 0.982 -11.721 14.704 1.00 95.75 106 ALA A O 1
ATOM 800 N N . ALA A 1 107 ? 1.852 -12.173 12.686 1.00 96.81 107 ALA A N 1
ATOM 801 C CA . ALA A 1 107 ? 2.995 -11.273 12.751 1.00 96.81 107 ALA A CA 1
ATOM 802 C C . ALA A 1 107 ? 3.375 -10.813 11.338 1.00 96.81 107 ALA A C 1
ATOM 804 O O . ALA A 1 107 ? 2.984 -11.445 10.355 1.00 96.81 107 ALA A O 1
ATOM 805 N N . LEU A 1 108 ? 4.166 -9.740 11.250 1.00 97.31 108 LEU A N 1
ATOM 806 C CA . LEU A 1 108 ? 4.732 -9.281 9.985 1.00 97.31 108 LEU A CA 1
ATOM 807 C C . LEU A 1 108 ? 5.720 -10.328 9.452 1.00 97.31 108 LEU A C 1
ATOM 809 O O . LEU A 1 108 ? 6.753 -10.588 10.068 1.00 97.31 108 LEU A O 1
ATOM 813 N N . SER A 1 109 ? 5.397 -10.938 8.318 1.00 96.62 109 SER A N 1
ATOM 814 C CA . SER A 1 109 ? 6.272 -11.868 7.603 1.00 96.62 109 SER A CA 1
ATOM 815 C C . SER A 1 109 ? 5.927 -11.858 6.110 1.00 96.62 109 SER A C 1
ATOM 817 O O . SER A 1 109 ? 5.390 -12.835 5.582 1.00 96.62 109 SER A O 1
ATOM 819 N N . PRO A 1 110 ? 6.158 -10.727 5.423 1.00 96.50 110 PRO A N 1
ATOM 820 C CA . PRO A 1 110 ? 5.841 -10.625 4.015 1.00 96.50 110 PRO A CA 1
ATOM 821 C C . PRO A 1 110 ? 6.768 -11.480 3.159 1.00 96.50 110 PRO A C 1
ATOM 823 O O . PRO A 1 110 ? 7.980 -11.528 3.368 1.00 96.50 110 PRO A O 1
ATOM 826 N N . LEU A 1 111 ? 6.185 -12.102 2.141 1.00 96.56 111 LEU A N 1
ATOM 827 C CA . LEU A 1 111 ? 6.916 -12.741 1.061 1.00 96.56 111 LEU A CA 1
ATOM 828 C C . LEU A 1 111 ? 7.201 -11.704 -0.024 1.00 96.56 111 LEU A C 1
ATOM 830 O O . LEU A 1 111 ? 6.275 -11.056 -0.515 1.00 96.56 111 LEU A O 1
ATOM 834 N N . GLU A 1 112 ? 8.464 -11.570 -0.425 1.00 96.06 112 GLU A N 1
ATOM 835 C CA . GLU A 1 112 ? 8.807 -10.799 -1.619 1.00 96.06 112 GLU A CA 1
ATOM 836 C C . GLU A 1 112 ? 8.221 -11.488 -2.849 1.00 96.06 112 GLU A C 1
ATOM 838 O O . GLU A 1 112 ? 8.504 -12.654 -3.121 1.00 96.06 112 GLU A O 1
ATOM 843 N N . LEU A 1 113 ? 7.363 -10.766 -3.562 1.00 94.00 113 LEU A N 1
ATOM 844 C CA . LEU A 1 113 ? 6.653 -11.278 -4.721 1.00 94.00 113 LEU A CA 1
ATOM 845 C C . LEU A 1 113 ? 7.447 -11.031 -6.004 1.00 94.00 113 LEU A C 1
ATOM 847 O O . LEU A 1 113 ? 7.536 -11.902 -6.861 1.00 94.00 113 LEU A O 1
ATOM 851 N N . THR A 1 114 ? 8.019 -9.835 -6.128 1.00 92.12 114 THR A N 1
ATOM 852 C CA . THR A 1 114 ? 8.897 -9.460 -7.237 1.00 92.12 114 THR A CA 1
ATOM 853 C C . THR A 1 114 ? 9.833 -8.336 -6.807 1.00 92.12 114 THR A C 1
ATOM 855 O O . THR A 1 114 ? 9.410 -7.375 -6.151 1.00 92.12 114 THR A O 1
ATOM 858 N N . SER A 1 115 ? 11.099 -8.448 -7.208 1.00 89.56 115 SER A N 1
ATOM 859 C CA . SER A 1 115 ? 12.083 -7.374 -7.096 1.00 89.56 115 SER A CA 1
ATOM 860 C C . SER A 1 115 ? 12.059 -6.509 -8.353 1.00 89.56 115 SER A C 1
ATOM 862 O O . SER A 1 115 ? 12.006 -7.007 -9.478 1.00 89.56 115 SER A O 1
ATOM 864 N N . GLY A 1 116 ? 12.082 -5.191 -8.172 1.00 80.38 116 GLY A N 1
ATOM 865 C CA . GLY A 1 116 ? 12.019 -4.233 -9.272 1.00 80.38 116 GLY A CA 1
ATOM 866 C C . GLY A 1 116 ? 12.276 -2.805 -8.808 1.00 80.38 116 GLY A C 1
ATOM 867 O O . GLY A 1 116 ? 12.622 -2.577 -7.653 1.00 80.38 116 GLY A O 1
ATOM 868 N N . ASN A 1 117 ? 12.119 -1.846 -9.723 1.00 84.88 117 ASN A N 1
ATOM 869 C CA . ASN A 1 117 ? 12.230 -0.414 -9.440 1.00 84.88 117 ASN A CA 1
ATOM 870 C C . ASN A 1 117 ? 10.854 0.274 -9.500 1.00 84.88 117 ASN A C 1
ATOM 872 O O . ASN A 1 117 ? 10.681 1.302 -10.152 1.00 84.88 117 ASN A O 1
ATOM 876 N N . TYR A 1 118 ? 9.838 -0.301 -8.848 1.00 91.25 118 TYR A N 1
ATOM 877 C CA . TYR A 1 118 ? 8.475 0.223 -8.970 1.00 91.25 118 TYR A CA 1
ATOM 878 C C . TYR A 1 118 ? 8.319 1.536 -8.204 1.00 91.25 118 TYR A C 1
ATOM 880 O O . TYR A 1 118 ? 8.634 1.633 -7.015 1.00 91.25 118 TYR A O 1
ATOM 888 N N . TYR A 1 119 ? 7.752 2.549 -8.857 1.00 87.56 119 TYR A N 1
ATOM 889 C CA . TYR A 1 119 ? 7.692 3.907 -8.315 1.00 87.56 119 TYR A CA 1
ATOM 890 C C . TYR A 1 119 ? 6.302 4.313 -7.816 1.00 87.56 119 TYR A C 1
ATOM 892 O O . TYR A 1 119 ? 6.140 4.593 -6.630 1.00 87.56 119 TYR A O 1
ATOM 900 N N . GLY A 1 120 ? 5.294 4.314 -8.685 1.00 88.88 120 GLY A N 1
ATOM 901 C CA . GLY A 1 120 ? 3.923 4.681 -8.326 1.00 88.88 120 GLY A CA 1
ATOM 902 C C . GLY A 1 120 ? 3.172 3.599 -7.546 1.00 88.88 120 GLY A C 1
ATOM 903 O O . GLY A 1 120 ? 3.772 2.683 -6.965 1.00 88.88 120 GLY A O 1
ATOM 904 N N . GLN A 1 121 ? 1.845 3.743 -7.513 1.00 92.25 121 GLN A N 1
ATOM 905 C CA . GLN A 1 121 ? 0.949 2.785 -6.872 1.00 92.25 121 GLN A CA 1
ATOM 906 C C . GLN A 1 121 ? 0.941 1.452 -7.632 1.00 92.25 121 GLN A C 1
ATOM 908 O O . GLN A 1 121 ? 1.078 1.421 -8.852 1.00 92.25 121 GLN A O 1
ATOM 913 N N . ILE A 1 122 ? 0.733 0.355 -6.915 1.00 95.62 122 ILE A N 1
ATOM 914 C CA . ILE A 1 122 ? 0.253 -0.903 -7.470 1.00 95.62 122 ILE A CA 1
ATOM 915 C C . ILE A 1 122 ? -1.276 -0.908 -7.479 1.00 95.62 122 ILE A C 1
ATOM 917 O O . ILE A 1 122 ? -1.931 -0.218 -6.697 1.00 95.62 122 ILE A O 1
ATOM 921 N N . THR A 1 123 ? -1.866 -1.698 -8.369 1.00 95.56 123 THR A N 1
ATOM 922 C CA . THR A 1 123 ? -3.305 -1.981 -8.357 1.00 95.56 123 THR A CA 1
ATOM 923 C C . THR A 1 123 ? -3.570 -3.446 -8.680 1.00 95.56 123 THR A C 1
ATOM 925 O O . THR A 1 123 ? -2.679 -4.164 -9.137 1.00 95.56 123 THR A O 1
ATOM 928 N N . PHE A 1 124 ? -4.804 -3.882 -8.453 1.00 94.31 124 PHE A N 1
ATOM 929 C CA . PHE A 1 124 ? -5.264 -5.222 -8.761 1.00 94.31 124 PHE A CA 1
ATOM 930 C C . PHE A 1 124 ? -6.475 -5.146 -9.683 1.00 94.31 124 PHE A C 1
ATOM 932 O O . PHE A 1 124 ? -7.457 -4.475 -9.371 1.00 94.31 124 PHE A O 1
ATOM 939 N N . TYR A 1 125 ? -6.417 -5.839 -10.816 1.00 93.88 125 TYR A N 1
ATOM 940 C CA . TYR A 1 125 ? -7.507 -5.869 -11.784 1.00 93.88 125 TYR A CA 1
ATOM 941 C C . TYR A 1 125 ? -7.519 -7.194 -12.545 1.00 93.88 125 TYR A C 1
ATOM 943 O O . TYR A 1 125 ? -6.476 -7.660 -12.999 1.00 93.88 125 TYR A O 1
ATOM 951 N N . ASN A 1 126 ? -8.702 -7.803 -12.687 1.00 92.88 126 ASN A N 1
ATOM 952 C CA . ASN A 1 126 ? -8.900 -9.086 -13.375 1.00 92.88 126 ASN A CA 1
ATOM 953 C C . ASN A 1 126 ? -7.862 -10.153 -12.991 1.00 92.88 126 ASN A C 1
ATOM 955 O O . ASN A 1 126 ? -7.224 -10.728 -13.868 1.00 92.88 126 ASN A O 1
ATOM 959 N N . GLU A 1 127 ? -7.669 -10.387 -11.690 1.00 92.69 127 GLU A N 1
ATOM 960 C CA . GLU A 1 127 ? -6.733 -11.398 -11.159 1.00 92.69 127 GLU A CA 1
ATOM 961 C C . GLU A 1 127 ? -5.242 -11.126 -11.439 1.00 92.69 127 GLU A C 1
ATOM 963 O O . GLU A 1 127 ? -4.406 -12.023 -11.337 1.00 92.69 127 GLU A O 1
ATOM 968 N N . HIS A 1 128 ? -4.887 -9.884 -11.776 1.00 95.38 128 HIS A N 1
ATOM 969 C CA . HIS A 1 128 ? -3.509 -9.478 -12.030 1.00 95.38 128 HIS A CA 1
ATOM 970 C C . HIS A 1 128 ? -3.120 -8.259 -11.207 1.00 95.38 128 HIS A C 1
ATOM 972 O O . HIS A 1 128 ? -3.930 -7.362 -10.963 1.00 95.38 128 HIS A O 1
ATOM 978 N N . ILE A 1 129 ? -1.842 -8.212 -10.842 1.00 95.75 129 ILE A N 1
ATOM 979 C CA . ILE A 1 129 ? -1.226 -7.062 -10.190 1.00 95.75 129 ILE A CA 1
ATOM 980 C C . ILE A 1 129 ? -0.604 -6.195 -11.276 1.00 95.75 129 ILE A C 1
ATOM 982 O O . ILE A 1 129 ? 0.130 -6.690 -12.130 1.00 95.75 129 ILE A O 1
ATOM 986 N N . TYR A 1 130 ? -0.877 -4.901 -11.233 1.00 96.12 130 TYR A N 1
ATOM 987 C CA . TYR A 1 130 ? -0.264 -3.927 -12.122 1.00 96.12 130 TYR A CA 1
ATOM 988 C C . TYR A 1 130 ? 0.626 -3.002 -11.310 1.00 96.12 130 TYR A C 1
ATOM 990 O O . TYR A 1 130 ? 0.210 -2.496 -10.270 1.00 96.12 130 TYR A O 1
ATOM 998 N N . ALA A 1 131 ? 1.844 -2.783 -11.791 1.00 96.00 131 ALA A N 1
ATOM 999 C CA . ALA A 1 131 ? 2.842 -1.968 -11.119 1.00 96.00 131 ALA A CA 1
ATOM 1000 C C . ALA A 1 131 ? 3.463 -0.970 -12.090 1.00 96.00 131 ALA A C 1
ATOM 1002 O O . ALA A 1 131 ? 3.832 -1.320 -13.210 1.00 96.00 131 ALA A O 1
ATOM 1003 N N . THR A 1 132 ? 3.581 0.278 -11.656 1.00 95.31 132 THR A N 1
ATOM 1004 C CA . THR A 1 132 ? 4.200 1.350 -12.437 1.00 95.31 132 THR A CA 1
ATOM 1005 C C . THR A 1 132 ? 5.704 1.423 -12.192 1.00 95.31 132 THR A C 1
ATOM 1007 O O . THR A 1 132 ? 6.134 1.493 -11.037 1.00 95.31 132 THR A O 1
ATOM 1010 N N . ASP A 1 133 ? 6.485 1.508 -13.260 1.00 94.62 133 ASP A N 1
ATOM 1011 C CA . ASP A 1 133 ? 7.921 1.779 -13.234 1.00 94.62 133 ASP A CA 1
ATOM 1012 C C . ASP A 1 133 ? 8.196 3.115 -13.946 1.00 94.62 133 ASP A C 1
ATOM 1014 O O . ASP A 1 133 ? 7.805 3.322 -15.098 1.00 94.62 133 ASP A O 1
ATOM 1018 N N . ALA A 1 134 ? 8.829 4.050 -13.233 1.00 94.56 134 ALA A N 1
ATOM 1019 C CA . ALA A 1 134 ? 9.189 5.365 -13.764 1.00 94.56 134 ALA A CA 1
ATOM 1020 C C . ALA A 1 134 ? 10.509 5.353 -14.553 1.00 94.56 134 ALA A C 1
ATOM 1022 O O . ALA A 1 134 ? 10.819 6.339 -15.223 1.00 94.56 134 ALA A O 1
ATOM 1023 N N . LEU A 1 135 ? 11.269 4.258 -14.472 1.00 93.00 135 LEU A N 1
ATOM 1024 C CA . LEU A 1 135 ? 12.606 4.059 -15.015 1.00 93.00 135 LEU A CA 1
ATOM 1025 C C . LEU A 1 135 ? 13.612 5.102 -14.507 1.00 93.00 135 LEU A C 1
ATOM 1027 O O . LEU A 1 135 ? 14.296 4.874 -13.515 1.00 93.00 135 LEU A O 1
ATOM 1031 N N . ASP A 1 136 ? 13.701 6.248 -15.179 1.00 93.75 136 ASP A N 1
ATOM 1032 C CA . ASP A 1 136 ? 14.655 7.327 -14.890 1.00 93.75 136 ASP A CA 1
ATOM 1033 C C . ASP A 1 136 ? 13.976 8.680 -14.612 1.00 93.75 136 ASP A C 1
ATOM 1035 O O . ASP A 1 136 ? 14.638 9.720 -14.587 1.00 93.75 136 ASP A O 1
ATOM 1039 N N . PHE A 1 137 ? 12.651 8.678 -14.420 1.00 93.62 137 PHE A N 1
ATOM 1040 C CA . PHE A 1 137 ? 11.830 9.869 -14.170 1.00 93.62 137 PHE A CA 1
ATOM 1041 C C . PHE A 1 137 ? 11.781 10.888 -15.320 1.00 93.62 137 PHE A C 1
ATOM 1043 O O . PHE A 1 137 ? 11.173 11.946 -15.168 1.00 93.62 137 PHE A O 1
ATOM 1050 N N . SER A 1 138 ? 12.392 10.588 -16.466 1.00 95.88 138 SER A N 1
ATOM 1051 C CA . SER A 1 138 ? 12.515 11.511 -17.599 1.00 95.88 138 SER A CA 1
ATOM 1052 C C . SER A 1 138 ? 11.970 10.913 -18.892 1.00 95.88 138 SER A C 1
ATOM 1054 O O . SER A 1 138 ? 11.337 11.616 -19.679 1.00 95.88 138 SER A O 1
ATOM 1056 N N . GLN A 1 139 ? 12.195 9.622 -19.116 1.00 96.38 139 GLN A N 1
ATOM 1057 C CA . GLN A 1 139 ? 11.667 8.883 -20.253 1.00 96.38 139 GLN A CA 1
ATOM 1058 C C . GLN A 1 139 ? 10.269 8.315 -19.975 1.00 96.38 139 GLN A C 1
ATOM 1060 O O . GLN A 1 139 ? 9.768 8.312 -18.849 1.00 96.38 139 GLN A O 1
ATOM 1065 N N . ASN A 1 140 ? 9.632 7.821 -21.036 1.00 96.81 140 ASN A N 1
ATOM 1066 C CA . ASN A 1 140 ? 8.380 7.077 -20.941 1.00 96.81 140 ASN A CA 1
ATOM 1067 C C . ASN A 1 140 ? 8.554 5.846 -20.044 1.00 96.81 140 ASN A C 1
ATOM 1069 O O . ASN A 1 140 ? 9.420 5.013 -20.312 1.00 96.81 140 ASN A O 1
ATOM 1073 N N . GLY A 1 141 ? 7.719 5.736 -19.013 1.00 96.75 141 GLY A N 1
ATOM 1074 C CA . GLY A 1 141 ? 7.750 4.633 -18.063 1.00 96.75 141 GLY A CA 1
ATOM 1075 C C . GLY A 1 141 ? 7.070 3.368 -18.582 1.00 96.75 141 GLY A C 1
ATOM 1076 O O . GLY A 1 141 ? 6.619 3.282 -19.732 1.00 96.75 141 GLY A O 1
ATOM 1077 N N . LEU A 1 142 ? 6.964 2.384 -17.692 1.00 96.06 142 LEU A N 1
ATOM 1078 C CA . LEU A 1 142 ? 6.310 1.106 -17.945 1.00 96.06 142 LEU A CA 1
ATOM 1079 C C . LEU A 1 142 ? 5.183 0.849 -16.942 1.00 96.06 142 LEU A C 1
ATOM 1081 O O . LEU A 1 142 ? 5.206 1.296 -15.795 1.00 96.06 142 LEU A O 1
ATOM 1085 N N . VAL A 1 143 ? 4.207 0.067 -17.381 1.00 96.44 143 VAL A N 1
ATOM 1086 C CA . VAL A 1 143 ? 3.305 -0.682 -16.511 1.00 96.44 143 VAL A CA 1
ATOM 1087 C C . VAL A 1 143 ? 3.618 -2.154 -16.694 1.00 96.44 143 VAL A C 1
ATOM 1089 O O . VAL A 1 143 ? 3.483 -2.682 -17.796 1.00 96.44 143 VAL A O 1
ATOM 1092 N N . HIS A 1 144 ? 3.989 -2.823 -15.614 1.00 95.94 144 HIS A N 1
ATOM 1093 C CA . HIS A 1 144 ? 4.180 -4.263 -15.582 1.00 95.94 144 HIS A CA 1
ATOM 1094 C C . HIS A 1 144 ? 2.911 -4.945 -15.086 1.00 95.94 144 HIS A C 1
ATOM 1096 O O . HIS A 1 144 ? 2.286 -4.477 -14.134 1.00 95.94 144 HIS A O 1
ATOM 1102 N N . LYS A 1 145 ? 2.543 -6.054 -15.724 1.00 96.25 145 LYS A N 1
ATOM 1103 C CA . LYS A 1 145 ? 1.413 -6.899 -15.346 1.00 96.25 145 LYS A CA 1
ATOM 1104 C C . LYS A 1 145 ? 1.944 -8.220 -14.806 1.00 96.25 145 LYS A C 1
ATOM 1106 O O . LYS A 1 145 ? 2.648 -8.924 -15.525 1.00 96.25 145 LYS A O 1
ATOM 1111 N N . TYR A 1 146 ? 1.560 -8.577 -13.590 1.00 96.00 146 TYR A N 1
ATOM 1112 C CA . TYR A 1 146 ? 1.969 -9.800 -12.907 1.00 96.00 146 TYR A CA 1
ATOM 1113 C C . TYR A 1 146 ? 0.778 -10.705 -12.604 1.00 96.00 146 TYR A C 1
ATOM 1115 O O . TYR A 1 146 ? -0.345 -10.235 -12.406 1.00 96.00 146 TYR A O 1
ATOM 1123 N N . THR A 1 147 ? 1.032 -12.009 -12.519 1.00 94.56 147 THR A N 1
ATOM 1124 C CA . THR A 1 147 ? 0.123 -12.949 -11.854 1.00 94.56 147 THR A CA 1
ATOM 1125 C C . THR A 1 147 ? 0.086 -12.657 -10.349 1.00 94.56 147 THR A C 1
ATOM 1127 O O . THR A 1 147 ? 0.979 -12.008 -9.800 1.00 94.56 147 THR A O 1
ATOM 1130 N N . VAL A 1 148 ? -0.901 -13.204 -9.636 1.00 92.12 148 VAL A N 1
ATOM 1131 C CA . VAL A 1 148 ? -0.971 -13.138 -8.158 1.00 92.12 148 VAL A CA 1
ATOM 1132 C C . VAL A 1 148 ? 0.212 -13.821 -7.444 1.00 92.12 148 VAL A C 1
ATOM 1134 O O . VAL A 1 148 ? 0.430 -13.643 -6.242 1.00 92.12 148 VAL A O 1
ATOM 1137 N N . ASN A 1 149 ? 0.993 -14.611 -8.184 1.00 90.88 149 ASN A N 1
ATOM 1138 C CA . ASN A 1 149 ? 2.191 -15.287 -7.695 1.00 90.88 149 ASN A CA 1
ATOM 1139 C C . ASN A 1 149 ? 3.486 -14.528 -8.000 1.00 90.88 149 ASN A C 1
ATOM 1141 O O . ASN A 1 149 ? 4.536 -14.973 -7.552 1.00 90.88 149 ASN A O 1
ATOM 1145 N N . GLY A 1 150 ? 3.411 -13.380 -8.681 1.00 91.38 150 GLY A N 1
ATOM 1146 C CA . GLY A 1 150 ? 4.578 -12.551 -8.992 1.00 91.38 150 GLY A CA 1
ATOM 1147 C C . GLY A 1 150 ? 5.224 -12.839 -10.339 1.00 91.38 150 GLY A C 1
ATOM 1148 O O . GLY A 1 150 ? 6.244 -12.237 -10.662 1.00 91.38 150 GLY A O 1
ATOM 1149 N N . ASP A 1 151 ? 4.633 -13.710 -11.158 1.00 94.19 151 ASP A N 1
ATOM 1150 C CA . ASP A 1 151 ? 5.170 -13.998 -12.485 1.00 94.19 151 ASP A CA 1
ATOM 1151 C C . ASP A 1 151 ? 4.819 -12.861 -13.442 1.00 94.19 151 ASP A C 1
ATOM 1153 O O . ASP A 1 151 ? 3.652 -12.477 -13.560 1.00 94.19 151 ASP A O 1
ATOM 1157 N N . LEU A 1 152 ? 5.818 -12.320 -14.142 1.00 95.50 152 LEU A N 1
ATOM 1158 C CA . LEU A 1 152 ? 5.594 -11.288 -15.151 1.00 95.50 152 LEU A CA 1
ATOM 1159 C C . LEU A 1 152 ? 4.799 -11.874 -16.324 1.00 95.50 152 LEU A C 1
ATOM 1161 O O . LEU A 1 152 ? 5.234 -12.825 -16.970 1.00 95.50 152 LEU A O 1
ATOM 1165 N N . VAL A 1 153 ? 3.650 -11.272 -16.615 1.00 97.56 153 VAL A N 1
ATOM 1166 C CA . VAL A 1 153 ? 2.787 -11.631 -17.746 1.00 97.56 153 VAL A CA 1
ATOM 1167 C C . VAL A 1 153 ? 3.095 -10.758 -18.954 1.00 97.56 153 VAL A C 1
ATOM 1169 O O . VAL A 1 153 ? 3.213 -11.270 -20.062 1.00 97.56 153 VAL A O 1
ATOM 1172 N N . ASP A 1 154 ? 3.186 -9.441 -18.751 1.00 96.94 154 ASP A N 1
ATOM 1173 C CA . ASP A 1 154 ? 3.368 -8.478 -19.840 1.00 96.94 154 ASP A CA 1
ATOM 1174 C C . ASP A 1 154 ? 3.903 -7.132 -19.329 1.00 96.94 154 ASP A C 1
ATOM 1176 O O . ASP A 1 154 ? 3.941 -6.870 -18.122 1.00 96.94 154 ASP A O 1
ATOM 1180 N N . SER A 1 155 ? 4.325 -6.258 -20.240 1.00 96.31 155 SER A N 1
ATOM 1181 C CA . SER A 1 155 ? 4.750 -4.892 -19.934 1.00 96.31 155 SER A CA 1
ATOM 1182 C C . SER A 1 155 ? 4.333 -3.918 -21.029 1.00 96.31 155 SER A C 1
ATOM 1184 O O . SER A 1 155 ? 4.544 -4.159 -22.215 1.00 96.31 155 SER A O 1
ATOM 1186 N N . TYR A 1 156 ? 3.782 -2.780 -20.621 1.00 95.69 156 TYR A N 1
ATOM 1187 C CA . TYR A 1 156 ? 3.237 -1.765 -21.515 1.00 95.69 156 TYR A CA 1
ATOM 1188 C C . TYR A 1 156 ? 3.994 -0.456 -21.342 1.00 95.69 156 TYR A C 1
ATOM 1190 O O . TYR A 1 156 ? 4.131 0.031 -20.220 1.00 95.69 156 TYR A O 1
ATOM 1198 N N . GLN A 1 157 ? 4.450 0.143 -22.441 1.00 97.69 157 GLN A N 1
ATOM 1199 C CA . GLN A 1 157 ? 4.995 1.496 -22.395 1.00 97.69 157 GLN A CA 1
ATOM 1200 C C . GLN A 1 157 ? 3.873 2.514 -22.201 1.00 97.69 157 GLN A C 1
ATOM 1202 O O . GLN A 1 157 ? 2.847 2.468 -22.879 1.00 97.69 157 GLN A O 1
ATOM 1207 N N . VAL A 1 158 ? 4.091 3.441 -21.275 1.00 96.50 158 VAL A N 1
ATOM 1208 C CA . VAL A 1 158 ? 3.160 4.516 -20.927 1.00 96.50 158 VAL A CA 1
ATOM 1209 C C . VAL A 1 158 ? 3.900 5.856 -20.900 1.00 96.50 158 VAL A C 1
ATOM 1211 O O . VAL A 1 158 ? 5.033 5.959 -21.365 1.00 96.50 158 VAL A O 1
ATOM 1214 N N . GLY A 1 159 ? 3.250 6.916 -20.416 1.00 96.62 159 GLY A N 1
ATOM 1215 C CA . GLY A 1 159 ? 3.882 8.227 -20.269 1.00 96.62 159 GLY A CA 1
ATOM 1216 C C . GLY A 1 159 ? 4.981 8.266 -19.201 1.00 96.62 159 GLY A C 1
ATOM 1217 O O . GLY A 1 159 ? 5.296 7.272 -18.550 1.00 96.62 159 GLY A O 1
ATOM 1218 N N . ILE A 1 160 ? 5.560 9.449 -19.020 1.00 96.44 160 ILE A N 1
ATOM 1219 C CA . ILE A 1 160 ? 6.587 9.730 -18.010 1.00 96.44 160 ILE A CA 1
ATOM 1220 C C . ILE A 1 160 ? 5.975 9.639 -16.601 1.00 96.44 160 ILE A C 1
ATOM 1222 O O . ILE A 1 160 ? 4.899 10.187 -16.368 1.00 96.44 160 ILE A O 1
ATOM 1226 N N . ILE A 1 161 ? 6.674 8.967 -15.677 1.00 94.69 161 ILE A N 1
ATOM 1227 C CA . ILE A 1 161 ? 6.303 8.797 -14.254 1.00 94.69 161 ILE A CA 1
ATOM 1228 C C . ILE A 1 161 ? 4.832 8.353 -14.085 1.00 94.69 161 ILE A C 1
ATOM 1230 O O . ILE A 1 161 ? 3.999 9.090 -13.545 1.00 94.69 161 ILE A O 1
ATOM 1234 N N . PRO A 1 162 ? 4.466 7.144 -14.549 1.00 94.88 162 PRO A N 1
ATOM 1235 C CA . PRO A 1 162 ? 3.145 6.601 -14.264 1.00 94.88 162 PRO A CA 1
ATOM 1236 C C . PRO A 1 162 ? 2.971 6.438 -12.746 1.00 94.88 162 PRO A C 1
ATOM 1238 O O . PRO A 1 162 ? 3.836 5.881 -12.073 1.00 94.88 162 PRO A O 1
ATOM 1241 N N . GLY A 1 163 ? 1.871 6.969 -12.200 1.00 91.06 163 GLY A N 1
ATOM 1242 C CA . GLY A 1 163 ? 1.691 7.091 -10.746 1.00 91.06 163 GLY A CA 1
ATOM 1243 C C . GLY A 1 163 ? 0.478 6.367 -10.162 1.00 91.06 163 GLY A C 1
ATOM 1244 O O . GLY A 1 163 ? 0.542 5.914 -9.023 1.00 91.06 163 GLY A O 1
ATOM 1245 N N . ASN A 1 164 ? -0.621 6.265 -10.914 1.00 91.44 164 ASN A N 1
ATOM 1246 C CA . ASN A 1 164 ? -1.891 5.708 -10.445 1.00 91.44 164 ASN A CA 1
ATOM 1247 C C . ASN A 1 164 ? -2.628 4.989 -11.578 1.00 91.44 164 ASN A C 1
ATOM 1249 O O . ASN A 1 164 ? -2.394 5.266 -12.755 1.00 91.44 164 ASN A O 1
ATOM 1253 N N . PHE A 1 165 ? -3.562 4.121 -11.200 1.00 92.94 165 PHE A N 1
ATOM 1254 C CA . PHE A 1 165 ? -4.425 3.381 -12.113 1.00 92.94 165 PHE A CA 1
ATOM 1255 C C . PHE A 1 165 ? -5.896 3.725 -11.878 1.00 92.94 165 PHE A C 1
ATOM 1257 O O . PHE A 1 165 ? -6.299 4.021 -10.754 1.00 92.94 165 PHE A O 1
ATOM 1264 N N . ALA A 1 166 ? -6.691 3.647 -12.942 1.00 90.94 166 ALA A N 1
ATOM 1265 C CA . ALA A 1 166 ? -8.147 3.703 -12.908 1.00 90.94 166 ALA A CA 1
ATOM 1266 C C . ALA A 1 166 ? -8.692 2.813 -14.033 1.00 90.94 166 ALA A C 1
ATOM 1268 O O . ALA A 1 166 ? -8.066 2.727 -15.094 1.00 90.94 166 ALA A O 1
ATOM 1269 N N . PHE A 1 167 ? -9.829 2.161 -13.792 1.00 85.88 167 PHE A N 1
ATOM 1270 C CA . PHE A 1 167 ? -10.487 1.243 -14.724 1.00 85.88 167 PHE A CA 1
ATOM 1271 C C . PHE A 1 167 ? -11.966 1.591 -14.858 1.00 85.88 167 PHE A C 1
ATOM 1273 O O . PHE A 1 167 ? -12.549 2.037 -13.842 1.00 85.88 167 PHE A O 1
#